Protein AF-A0A8K0H9P9-F1 (afdb_monomer)

Secondary structure (DSSP, 8-state):
-----HHHHHHHHHHHHHHHHHHHHHS--TT-----------EEEEEEEEE--TT--HHHHHHHTT--HHHHHHT-TT--GGG--TT-EEEEEEEEE-

Organism: NCBI:txid2594499

Nearest PDB structures (foldseek):
  4pxv-assembly2_B  TM=9.646E-01  e=4.015E-04  Pteris ryukyuensis
  5bum-assembly1_B  TM=9.406E-01  e=5.681E-04  Equisetum arvense
  5k2l-assembly1_A  TM=9.554E-01  e=3.967E-03  Volvox carteri f. nagariensis
  4b8v-assembly1_A  TM=7.169E-01  e=1.609E-03  Fulvia fulva
  5jce-assembly1_A  TM=7.246E-01  e=2.250E-02  Oryza sativa Japonica Group

pLDDT: mean 84.89, std 16.74, range [43.69, 98.31]

Radius of gyration: 26.14 Å; Cα contacts (8 Å, |Δi|>4): 83; chains: 1; bounding box: 65×23×62 Å

Solvent-accessible surface area (backbone atoms only — not comparable to full-atom values): 6243 Å² total; per-residue (Å²): 135,84,84,82,50,68,68,60,51,52,50,52,52,50,53,52,50,54,50,52,54,57,54,57,72,71,49,87,63,91,77,71,74,91,54,98,62,84,80,75,75,74,42,63,51,68,79,38,77,43,68,37,50,89,88,62,44,59,70,54,55,24,58,76,67,74,48,54,67,67,62,44,39,68,51,32,80,86,68,51,68,95,69,62,52,68,68,43,76,42,50,78,39,64,42,75,48,131

InterPro domains:
  IPR018392 LysM domain [PS51782] (48-92)
  IPR018392 LysM domain [cd00118] (48-88)
  IPR036779 LysM domain superfamily [G3DSA:3.10.350.10] (46-92)
  IPR036779 LysM domain superfamily [SSF54106] (46-93)
  IPR052210 Secreted LysM effector LysM1-like [PTHR34997] (40-94)

Foldseek 3Di:
DDDDDVVNVVVVVVVVVVVVVVVVVPPPPPPPPPDPDPPPPFDKFFDDKDFDAPPDFLVNLCVVLVHDSVQQCQNVVPDDRVPDDGRDIGGSDIDTDD

Sequence (98 aa):
MAKYSNKVAVFANLVLLFSVVLMISTAQSKLLGIGFGEVKGTIIECKTVYGVGVGDTCSLVTQMINQSLEAFLAINPNINCDKMFVGQWVCIDGKVID

Mean predicted aligned error: 14.28 Å

Structure (mmCIF, N/CA/C/O backbone):
data_AF-A0A8K0H9P9-F1
#
_entry.id   AF-A0A8K0H9P9-F1
#
loop_
_atom_site.group_PDB
_atom_site.id
_atom_site.type_symbol
_atom_site.label_atom_id
_atom_site.label_alt_id
_atom_site.label_comp_id
_atom_site.label_asym_id
_atom_site.label_entity_id
_atom_site.label_seq_id
_atom_site.pdbx_PDB_ins_code
_atom_site.Cartn_x
_atom_site.Cartn_y
_atom_site.Cartn_z
_atom_site.occupancy
_atom_site.B_iso_or_equiv
_atom_site.auth_seq_id
_atom_site.auth_comp_id
_atom_site.auth_asym_id
_atom_site.auth_atom_id
_atom_site.pdbx_PDB_model_num
ATOM 1 N N . MET A 1 1 ? 47.686 -10.816 -51.324 1.00 43.69 1 MET A N 1
ATOM 2 C CA . MET A 1 1 ? 47.653 -10.523 -49.873 1.00 43.69 1 MET A CA 1
ATOM 3 C C . MET A 1 1 ? 47.797 -9.015 -49.693 1.00 43.69 1 MET A C 1
ATOM 5 O O . MET A 1 1 ? 48.873 -8.494 -49.956 1.00 43.69 1 MET A O 1
ATOM 9 N N . ALA A 1 2 ? 46.717 -8.289 -49.390 1.00 53.75 2 ALA A N 1
ATOM 10 C CA . ALA A 1 2 ? 46.755 -6.825 -49.299 1.00 53.75 2 ALA A CA 1
ATOM 11 C C . ALA A 1 2 ? 47.373 -6.383 -47.959 1.00 53.75 2 ALA A C 1
ATOM 13 O O . ALA A 1 2 ? 46.894 -6.779 -46.899 1.00 53.75 2 ALA A O 1
ATOM 14 N N . LYS A 1 3 ? 48.443 -5.576 -48.002 1.00 59.38 3 LYS A N 1
ATOM 15 C CA . LYS A 1 3 ? 49.026 -4.939 -46.811 1.00 59.38 3 LYS A CA 1
ATOM 16 C C . LYS A 1 3 ? 48.070 -3.856 -46.316 1.00 59.38 3 LYS A C 1
ATOM 18 O O . LYS A 1 3 ? 47.960 -2.787 -46.911 1.00 59.38 3 LYS A O 1
ATOM 23 N N . TYR A 1 4 ? 47.372 -4.163 -45.234 1.00 63.34 4 TYR A N 1
ATOM 24 C CA . TYR A 1 4 ? 46.489 -3.242 -44.537 1.00 63.34 4 TYR A CA 1
ATOM 25 C C . TYR A 1 4 ? 47.314 -2.140 -43.853 1.00 63.34 4 TYR A C 1
ATOM 27 O O . TYR A 1 4 ? 48.209 -2.432 -43.063 1.00 63.34 4 TYR A O 1
ATOM 35 N N . SER A 1 5 ? 47.064 -0.873 -44.194 1.00 69.19 5 SER A N 1
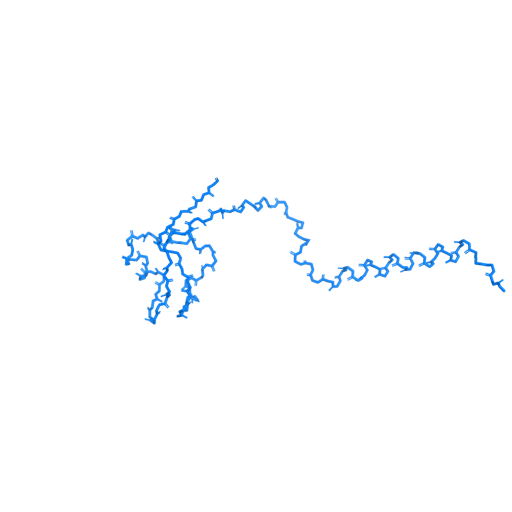ATOM 36 C CA . SER A 1 5 ? 47.786 0.277 -43.629 1.00 69.19 5 SER A CA 1
ATOM 37 C C . SER A 1 5 ? 47.137 0.739 -42.323 1.00 69.19 5 SER A C 1
ATOM 39 O O . SER A 1 5 ? 45.914 0.836 -42.242 1.00 69.19 5 SER A O 1
ATOM 41 N N . ASN A 1 6 ? 47.948 1.104 -41.325 1.00 73.75 6 ASN A N 1
ATOM 42 C CA . ASN A 1 6 ? 47.491 1.561 -40.005 1.00 73.75 6 ASN A CA 1
ATOM 43 C C . ASN A 1 6 ? 46.480 2.717 -40.064 1.00 73.75 6 ASN A C 1
ATOM 45 O O . ASN A 1 6 ? 45.634 2.825 -39.188 1.00 73.75 6 ASN A O 1
ATOM 49 N N . LYS A 1 7 ? 46.505 3.557 -41.107 1.00 78.12 7 LYS A N 1
ATOM 50 C CA . LYS A 1 7 ? 45.498 4.620 -41.285 1.00 78.12 7 LYS A CA 1
ATOM 51 C C . LYS A 1 7 ? 44.103 4.061 -41.580 1.00 78.12 7 LYS A C 1
ATOM 53 O O . LYS A 1 7 ? 43.119 4.568 -41.056 1.00 78.12 7 LYS A O 1
ATOM 58 N N . VAL A 1 8 ? 44.035 2.994 -42.377 1.00 85.62 8 VAL A N 1
ATOM 59 C CA . VAL A 1 8 ? 42.786 2.281 -42.685 1.00 85.62 8 VAL A CA 1
ATOM 60 C C . VAL A 1 8 ? 42.307 1.522 -41.444 1.00 85.62 8 VAL A C 1
ATOM 62 O O . VAL A 1 8 ? 41.121 1.559 -41.137 1.00 85.62 8 VAL A O 1
ATOM 65 N N . ALA A 1 9 ? 43.237 0.948 -40.668 1.00 83.44 9 ALA A N 1
ATOM 66 C CA . ALA A 1 9 ? 42.961 0.334 -39.364 1.00 83.44 9 ALA A CA 1
ATOM 67 C C . ALA A 1 9 ? 42.337 1.307 -38.367 1.00 83.44 9 ALA A C 1
ATOM 69 O O . ALA A 1 9 ? 41.300 1.016 -37.779 1.00 83.44 9 ALA A O 1
ATOM 70 N N . VAL A 1 10 ? 42.953 2.475 -38.203 1.00 85.94 10 VAL A N 1
ATOM 71 C CA . VAL A 1 10 ? 42.487 3.515 -37.283 1.00 85.94 10 VAL A CA 1
ATOM 72 C C . VAL A 1 10 ? 41.118 4.034 -37.705 1.00 85.94 10 VAL A C 1
ATOM 74 O O . VAL A 1 10 ? 40.246 4.183 -36.857 1.00 85.94 10 VAL A O 1
ATOM 77 N N . PHE A 1 11 ? 40.899 4.245 -39.004 1.00 88.44 11 PHE A N 1
ATOM 78 C CA . PHE A 1 11 ? 39.598 4.672 -39.509 1.00 88.44 11 PHE A CA 1
ATOM 79 C C . PHE A 1 11 ? 38.514 3.612 -39.275 1.00 88.44 11 PHE A C 1
ATOM 81 O O . PHE A 1 11 ? 37.450 3.936 -38.757 1.00 88.44 11 PHE A O 1
ATOM 88 N N . ALA A 1 12 ? 38.796 2.341 -39.575 1.00 87.50 12 ALA A N 1
ATOM 89 C CA . ALA A 1 12 ? 37.868 1.243 -39.311 1.00 87.50 12 ALA A CA 1
ATOM 90 C C . ALA A 1 12 ? 37.538 1.121 -37.813 1.00 87.50 12 ALA A C 1
ATOM 92 O O . ALA A 1 12 ? 36.371 1.000 -37.452 1.00 87.50 12 ALA A O 1
ATOM 93 N N . ASN A 1 13 ? 38.540 1.239 -36.937 1.00 82.62 13 ASN A N 1
ATOM 94 C CA . ASN A 1 13 ? 38.337 1.228 -35.487 1.00 82.62 13 ASN A CA 1
ATOM 95 C C . ASN A 1 13 ? 37.510 2.431 -35.008 1.00 82.62 13 ASN A C 1
ATOM 97 O O . ASN A 1 13 ? 36.656 2.275 -34.141 1.00 82.62 13 ASN A O 1
ATOM 101 N N . LEU A 1 14 ? 37.711 3.618 -35.589 1.00 87.56 14 LEU A N 1
ATOM 102 C CA . LEU A 1 14 ? 36.937 4.814 -35.254 1.00 87.56 14 LEU A CA 1
ATOM 103 C C . LEU A 1 14 ? 35.468 4.677 -35.675 1.00 87.56 14 LEU A C 1
ATOM 105 O O . LEU A 1 14 ? 34.572 5.010 -34.903 1.00 87.56 14 LEU A O 1
ATOM 109 N N . VAL A 1 15 ? 35.218 4.136 -36.871 1.00 91.88 15 VAL A N 1
ATOM 110 C CA . VAL A 1 15 ? 33.864 3.842 -37.363 1.00 91.88 15 VAL A CA 1
ATOM 111 C C . VAL A 1 15 ? 33.179 2.796 -36.483 1.00 91.88 15 VAL A C 1
ATOM 113 O O . VAL A 1 15 ? 32.006 2.959 -36.143 1.00 91.88 15 VAL A O 1
ATOM 116 N N . LEU A 1 16 ? 33.905 1.754 -36.064 1.00 89.06 16 LEU A N 1
ATOM 117 C CA . LEU A 1 16 ? 33.390 0.734 -35.149 1.00 89.06 16 LEU A CA 1
ATOM 118 C C . LEU A 1 16 ? 33.020 1.335 -33.787 1.00 89.06 16 LEU A C 1
ATOM 120 O O . LEU A 1 16 ? 31.925 1.079 -33.294 1.00 89.06 16 LEU A O 1
ATOM 124 N N . LEU A 1 17 ? 33.871 2.189 -33.213 1.00 88.12 17 LEU A N 1
ATOM 125 C CA . LEU A 1 17 ? 33.587 2.872 -31.947 1.00 88.12 17 LEU A CA 1
ATOM 126 C C . LEU A 1 17 ? 32.368 3.796 -32.049 1.00 88.12 17 LEU A C 1
ATOM 128 O O . LEU A 1 17 ? 31.491 3.746 -31.191 1.00 88.12 17 LEU A O 1
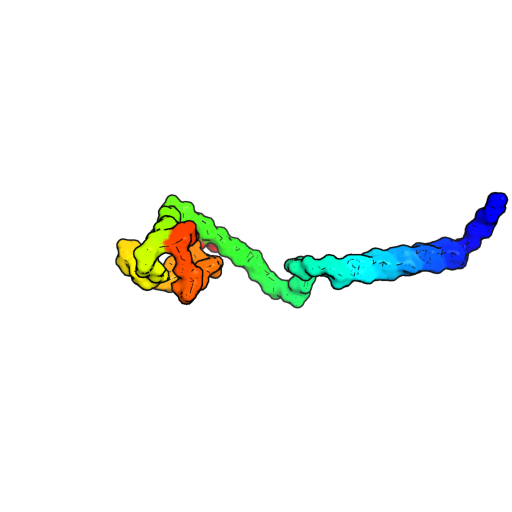ATOM 132 N N . PHE A 1 18 ? 32.269 4.595 -33.114 1.00 87.31 18 PHE A N 1
ATOM 133 C CA . PHE A 1 18 ? 31.125 5.484 -33.324 1.00 87.31 18 PHE A CA 1
ATOM 134 C C . PHE A 1 18 ? 29.816 4.701 -33.511 1.00 87.31 18 PHE A C 1
ATOM 136 O O . PHE A 1 18 ? 28.780 5.076 -32.965 1.00 87.31 18 PHE A O 1
ATOM 143 N N . SER A 1 19 ? 29.874 3.561 -34.204 1.00 86.12 19 SER A N 1
ATOM 144 C CA . SER A 1 19 ? 28.725 2.666 -34.392 1.00 86.12 19 SER A CA 1
ATOM 145 C C . SER A 1 19 ? 28.251 2.049 -33.072 1.00 86.12 19 SER A C 1
ATOM 147 O O . SER A 1 19 ? 27.050 1.980 -32.825 1.00 86.12 19 SER A O 1
ATOM 149 N N . VAL A 1 20 ? 29.176 1.648 -32.194 1.00 83.12 20 VAL A N 1
ATOM 150 C CA . VAL A 1 20 ? 28.847 1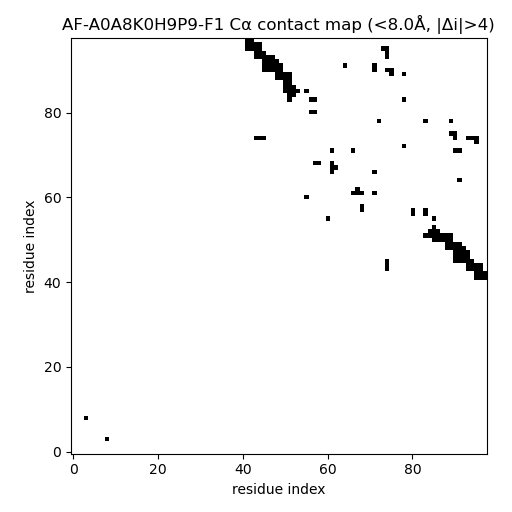.136 -30.852 1.00 83.12 20 VAL A CA 1
ATOM 151 C C . VAL A 1 20 ? 28.197 2.223 -29.990 1.00 83.12 20 VAL A C 1
ATOM 153 O O . VAL A 1 20 ? 27.192 1.955 -29.337 1.00 83.12 20 VAL A O 1
ATOM 156 N N . VAL A 1 21 ? 28.700 3.461 -30.034 1.00 82.31 21 VAL A N 1
ATOM 157 C CA . VAL A 1 21 ? 28.111 4.600 -29.303 1.00 82.31 21 VAL A CA 1
ATOM 158 C C . VAL A 1 21 ? 26.675 4.875 -29.758 1.00 82.31 21 VAL A C 1
ATOM 160 O O . VAL A 1 21 ? 25.785 5.011 -28.921 1.00 8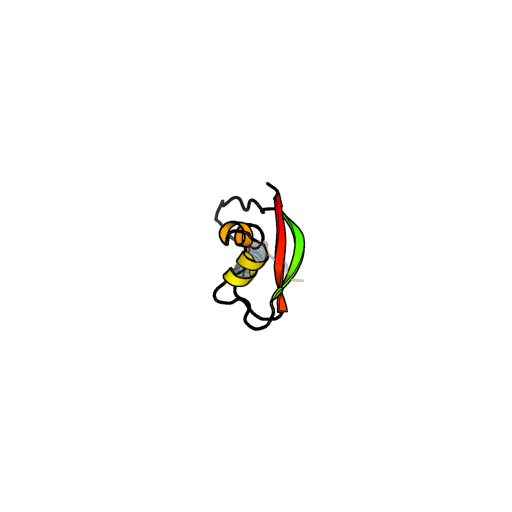2.31 21 VAL A O 1
ATOM 163 N N . LEU A 1 22 ? 26.422 4.880 -31.070 1.00 79.38 22 LEU A N 1
ATOM 164 C CA . LEU A 1 22 ? 25.075 5.075 -31.616 1.00 79.38 22 LEU A CA 1
ATOM 165 C C . LEU A 1 22 ? 24.113 3.932 -31.252 1.00 79.38 22 LEU A C 1
ATOM 167 O O . LEU A 1 22 ? 22.939 4.182 -30.976 1.00 79.38 22 LEU A O 1
ATOM 171 N N . MET A 1 23 ? 24.599 2.686 -31.200 1.00 79.56 23 MET A N 1
ATOM 172 C CA . MET A 1 23 ? 23.801 1.543 -30.741 1.00 79.56 23 MET A CA 1
ATOM 173 C C . MET A 1 23 ? 23.418 1.666 -29.258 1.00 79.56 23 MET A C 1
ATOM 175 O O . MET A 1 23 ? 22.284 1.362 -28.895 1.00 79.56 23 MET A O 1
ATOM 179 N N . ILE A 1 24 ? 24.307 2.188 -28.407 1.00 71.44 24 ILE A N 1
ATOM 180 C CA . ILE A 1 24 ? 24.015 2.415 -26.982 1.00 71.44 24 ILE A CA 1
ATOM 181 C C . ILE A 1 24 ? 22.965 3.528 -26.793 1.00 71.44 24 ILE A C 1
ATOM 183 O O . ILE A 1 24 ? 22.128 3.424 -25.900 1.00 71.44 24 ILE A O 1
ATOM 187 N N . SER A 1 25 ? 22.931 4.554 -27.653 1.00 67.69 25 SER A N 1
ATOM 188 C CA . SER A 1 25 ? 21.943 5.647 -27.567 1.00 67.69 25 SER A CA 1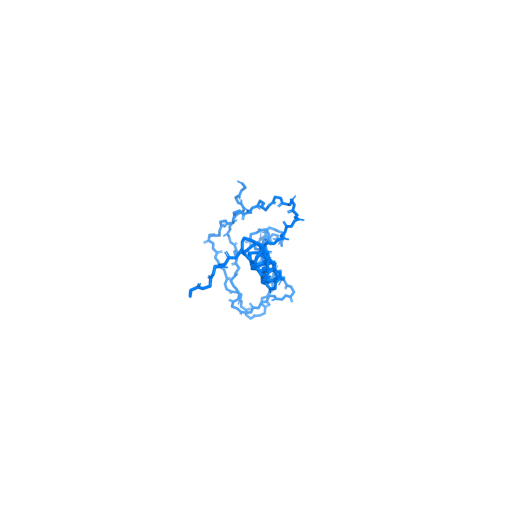
ATOM 189 C C . SER A 1 25 ? 20.498 5.244 -27.900 1.00 67.69 25 SER A C 1
ATOM 191 O O . SER A 1 25 ? 19.577 5.978 -27.549 1.00 67.69 25 SER A O 1
ATOM 193 N N . THR A 1 26 ? 20.277 4.107 -28.570 1.00 65.75 26 THR A N 1
ATOM 194 C CA . THR A 1 26 ? 18.927 3.631 -28.950 1.00 65.75 26 THR A CA 1
ATOM 195 C C . THR A 1 26 ? 18.393 2.513 -28.060 1.00 65.75 26 THR A C 1
ATOM 197 O O . THR A 1 26 ? 17.201 2.205 -28.109 1.00 65.75 26 THR A O 1
ATOM 200 N N . ALA A 1 27 ? 19.223 1.954 -27.175 1.00 54.19 27 ALA A N 1
ATOM 201 C CA . ALA A 1 27 ? 18.715 1.196 -26.047 1.00 54.19 27 ALA A CA 1
ATOM 202 C C . ALA A 1 27 ? 17.977 2.180 -25.134 1.00 54.19 27 ALA A C 1
ATOM 204 O O . ALA A 1 27 ? 18.578 3.145 -24.656 1.00 54.19 27 ALA A O 1
ATOM 205 N N . GLN A 1 28 ? 16.679 1.958 -24.891 1.00 56.00 28 GLN A N 1
ATOM 206 C CA . GLN A 1 28 ? 15.949 2.646 -23.828 1.00 56.00 28 GLN A CA 1
ATOM 207 C C . GLN A 1 28 ? 16.626 2.324 -22.498 1.00 56.00 28 GLN A C 1
ATOM 209 O O . GLN A 1 28 ? 16.283 1.383 -21.784 1.00 56.00 28 GLN A O 1
ATOM 214 N N . SER A 1 29 ? 17.634 3.118 -22.182 1.00 56.31 29 SER A N 1
ATOM 215 C CA . SER A 1 29 ? 18.345 3.070 -20.933 1.00 56.31 29 SER A CA 1
ATOM 216 C C . SER A 1 29 ? 17.401 3.674 -19.909 1.00 56.31 29 SER A C 1
ATOM 218 O O . SER A 1 29 ? 17.432 4.871 -19.654 1.00 56.31 29 SER A O 1
ATOM 220 N N . LYS A 1 30 ? 16.588 2.844 -19.252 1.00 57.00 30 LYS A N 1
ATOM 221 C CA . LYS A 1 30 ? 16.029 3.208 -17.939 1.00 57.00 30 LYS A CA 1
ATOM 222 C C . LYS A 1 30 ? 17.119 3.306 -16.850 1.00 57.00 30 LYS A C 1
ATOM 224 O O . LYS A 1 30 ? 16.800 3.341 -15.672 1.00 57.00 30 LYS A O 1
ATOM 229 N N . LEU A 1 31 ? 18.398 3.359 -17.229 1.00 54.31 31 LEU A N 1
ATOM 230 C CA . LEU A 1 31 ? 19.551 3.372 -16.334 1.00 54.31 31 LEU A CA 1
ATOM 231 C C . LEU A 1 31 ? 20.594 4.430 -16.733 1.00 54.31 31 LEU A C 1
ATOM 233 O O . LEU A 1 31 ? 21.790 4.185 -16.675 1.00 54.31 31 LEU A O 1
ATOM 237 N N . LEU A 1 32 ? 20.158 5.620 -17.139 1.00 51.06 32 LEU A N 1
ATOM 238 C CA . LEU A 1 32 ? 20.994 6.823 -17.046 1.00 51.06 32 LEU A CA 1
ATOM 239 C C . LEU A 1 32 ? 20.215 7.910 -16.309 1.00 51.06 32 LEU A C 1
ATOM 241 O O . LEU A 1 32 ? 19.928 8.985 -16.825 1.00 51.06 32 LEU A O 1
ATOM 245 N N . GLY A 1 33 ? 19.855 7.594 -15.066 1.00 51.53 33 GLY A N 1
ATOM 246 C CA . GLY A 1 33 ?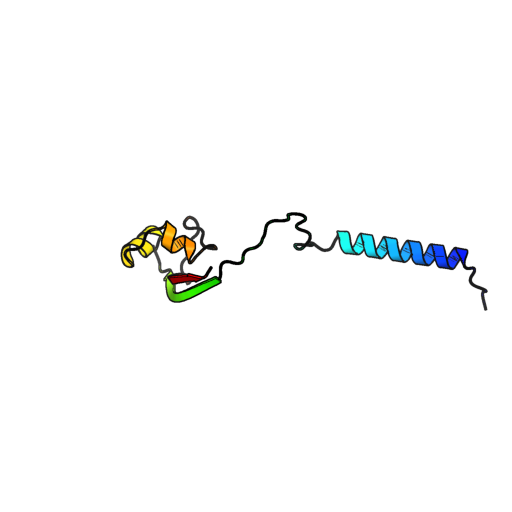 19.540 8.603 -14.069 1.00 51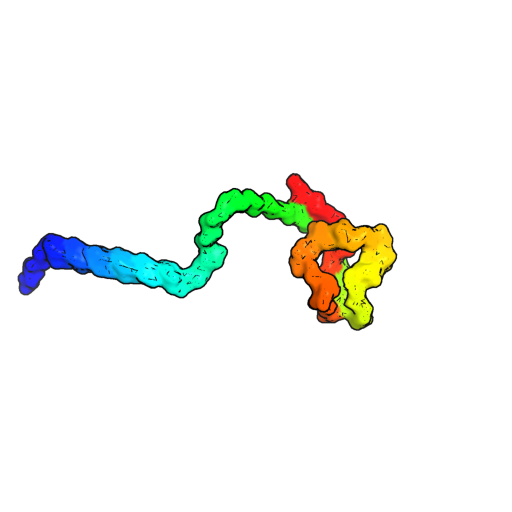.53 33 GLY A CA 1
ATOM 247 C C . GLY A 1 33 ? 20.828 9.314 -13.677 1.00 51.53 33 GLY A C 1
ATOM 248 O O . GLY A 1 33 ? 21.473 8.935 -12.705 1.00 51.53 33 GLY A O 1
ATOM 249 N N . ILE A 1 34 ? 21.206 10.356 -14.420 1.00 50.62 34 ILE A N 1
ATOM 250 C CA . ILE A 1 34 ? 22.113 11.384 -13.900 1.00 50.62 34 ILE A CA 1
ATOM 251 C C . ILE A 1 34 ? 21.276 12.229 -12.936 1.00 50.62 34 ILE A C 1
ATOM 253 O O . ILE A 1 34 ? 20.832 13.331 -13.229 1.00 50.62 34 ILE A O 1
ATOM 257 N N . GLY A 1 35 ? 20.967 11.621 -11.804 1.00 49.38 35 GLY A N 1
ATOM 258 C CA . GLY A 1 35 ? 20.288 12.203 -10.673 1.00 49.38 35 GLY A CA 1
ATOM 259 C C . GLY A 1 35 ? 20.895 11.502 -9.482 1.00 49.38 35 GLY A C 1
ATOM 260 O O . GLY A 1 35 ? 20.576 10.347 -9.220 1.00 49.38 35 GLY A O 1
ATOM 261 N N . PHE A 1 36 ? 21.814 12.180 -8.800 1.00 50.12 36 PHE A N 1
ATOM 262 C CA . PHE A 1 36 ? 22.300 11.772 -7.487 1.00 50.12 36 PHE A CA 1
ATOM 263 C C . PHE A 1 36 ? 21.165 11.975 -6.472 1.00 50.12 36 PHE A C 1
ATOM 265 O O . PHE A 1 36 ? 21.218 12.850 -5.616 1.00 50.12 36 PHE A O 1
ATOM 272 N N . GLY A 1 37 ? 20.084 11.219 -6.639 1.00 55.09 37 GLY A N 1
ATOM 273 C CA . GLY A 1 37 ? 19.142 10.919 -5.583 1.00 55.09 37 GLY A CA 1
ATOM 274 C C . GLY A 1 37 ? 19.580 9.589 -5.003 1.00 55.09 37 GLY A C 1
ATOM 275 O O . GLY A 1 37 ? 19.631 8.588 -5.716 1.00 55.09 37 GLY A O 1
ATOM 276 N N . GLU A 1 38 ? 19.946 9.591 -3.730 1.00 50.38 38 GLU A N 1
ATOM 277 C CA . GLU A 1 38 ? 20.076 8.376 -2.943 1.00 50.38 38 GLU A CA 1
ATOM 278 C C . GLU A 1 38 ? 18.764 7.591 -3.082 1.00 50.38 38 GLU A C 1
ATOM 280 O O . GLU A 1 38 ? 17.727 8.001 -2.561 1.00 50.38 38 GLU A O 1
ATOM 285 N N . VAL A 1 39 ? 18.772 6.483 -3.831 1.00 59.12 39 VAL A N 1
ATOM 286 C CA . VAL A 1 39 ? 17.666 5.522 -3.789 1.00 59.12 39 VAL A CA 1
ATOM 287 C C . VAL A 1 39 ? 17.840 4.771 -2.477 1.00 59.12 39 VAL A C 1
ATOM 289 O O . VAL A 1 39 ? 18.342 3.647 -2.452 1.00 59.12 39 VAL A O 1
ATOM 292 N N . LYS A 1 40 ? 17.497 5.425 -1.361 1.00 63.44 40 LYS A N 1
ATOM 293 C CA . LYS A 1 40 ? 17.359 4.743 -0.081 1.00 63.44 40 LYS A CA 1
ATOM 294 C C . LYS A 1 40 ? 16.149 3.831 -0.243 1.00 63.44 40 LYS A C 1
ATOM 296 O O . LYS A 1 40 ? 15.005 4.264 -0.141 1.00 63.44 40 LYS A O 1
ATOM 301 N N . GLY A 1 41 ? 16.406 2.590 -0.644 1.00 64.56 41 GLY A N 1
ATOM 302 C CA . GLY A 1 41 ? 15.372 1.582 -0.794 1.00 64.56 41 GLY A CA 1
ATOM 303 C C . GLY A 1 41 ? 14.777 1.310 0.576 1.00 64.56 41 GLY A C 1
ATOM 304 O O . GLY A 1 41 ? 15.405 0.643 1.391 1.00 64.56 41 GLY A O 1
ATOM 305 N N . THR A 1 42 ? 13.595 1.857 0.837 1.00 78.00 42 THR A N 1
ATOM 306 C CA . THR A 1 42 ? 12.816 1.545 2.029 1.00 78.00 42 THR A CA 1
ATOM 307 C C . THR A 1 42 ? 12.527 0.050 2.029 1.00 78.00 42 THR A C 1
ATOM 309 O O . THR A 1 42 ? 11.846 -0.454 1.132 1.00 78.00 42 THR A O 1
ATOM 312 N N . ILE A 1 43 ? 13.066 -0.680 3.004 1.00 90.50 43 ILE A N 1
ATOM 313 C CA . ILE A 1 43 ? 12.740 -2.094 3.156 1.00 90.50 43 ILE A CA 1
ATOM 314 C C . ILE A 1 43 ? 11.365 -2.151 3.814 1.00 90.50 43 ILE A C 1
ATOM 316 O O . ILE A 1 43 ? 11.161 -1.594 4.885 1.00 90.50 43 ILE A O 1
ATOM 320 N N . ILE A 1 44 ? 10.402 -2.809 3.175 1.00 94.44 44 ILE A N 1
ATOM 321 C CA . ILE A 1 44 ? 9.063 -2.995 3.739 1.00 94.44 44 ILE A CA 1
ATOM 322 C C . ILE A 1 44 ? 8.921 -4.458 4.132 1.00 94.44 44 ILE A C 1
ATOM 324 O O . ILE A 1 44 ? 8.971 -5.349 3.284 1.00 94.44 44 ILE A O 1
ATOM 328 N N . GLU A 1 45 ? 8.733 -4.706 5.425 1.00 95.69 45 GLU A N 1
ATOM 329 C CA . GLU A 1 45 ? 8.360 -6.020 5.935 1.00 95.69 45 GLU A CA 1
ATOM 330 C C . GLU A 1 45 ? 6.837 -6.094 6.007 1.00 95.69 45 GLU A C 1
ATOM 332 O O . GLU A 1 45 ? 6.217 -5.448 6.854 1.00 95.69 45 GLU A O 1
ATOM 337 N N . CYS A 1 46 ? 6.236 -6.888 5.121 1.00 97.25 46 CYS A N 1
ATOM 338 C CA . CYS A 1 46 ? 4.808 -7.165 5.159 1.00 97.25 46 CYS A CA 1
ATOM 339 C C . CYS A 1 46 ? 4.534 -8.505 5.844 1.00 97.25 46 CYS A C 1
ATOM 341 O O . CYS A 1 46 ? 5.001 -9.546 5.383 1.00 97.25 46 CYS A O 1
ATOM 343 N N . LYS A 1 47 ? 3.760 -8.479 6.930 1.00 97.62 47 LYS A N 1
ATOM 344 C CA . LYS A 1 47 ? 3.361 -9.667 7.694 1.00 97.62 47 LYS A CA 1
ATOM 345 C C . LYS A 1 47 ? 2.069 -10.270 7.170 1.00 97.62 47 LYS A C 1
ATOM 347 O O . LYS A 1 47 ? 1.974 -11.486 7.036 1.00 97.62 47 LYS A O 1
ATOM 352 N N . THR A 1 48 ? 1.090 -9.418 6.865 1.00 98.19 48 THR A N 1
ATOM 353 C CA . THR A 1 48 ? -0.228 -9.847 6.391 1.00 98.19 48 THR A CA 1
ATOM 354 C C . THR A 1 48 ? -0.606 -9.090 5.130 1.00 98.19 48 THR A C 1
ATOM 356 O O . THR A 1 48 ? -0.597 -7.857 5.100 1.00 98.19 48 THR A O 1
ATOM 359 N N . VAL A 1 49 ? -0.979 -9.847 4.100 1.00 98.12 49 VAL A N 1
ATOM 360 C CA . VAL A 1 49 ? -1.487 -9.319 2.833 1.00 98.12 49 VAL A CA 1
ATOM 361 C C . VAL A 1 49 ? -2.993 -9.515 2.735 1.00 98.12 49 VAL A C 1
ATOM 363 O O . VAL A 1 49 ? -3.541 -10.512 3.204 1.00 98.12 49 VAL A O 1
ATOM 366 N N . TYR A 1 50 ? -3.653 -8.568 2.086 1.00 98.19 50 TYR A N 1
ATOM 367 C CA . TYR A 1 50 ? -5.074 -8.589 1.789 1.00 98.19 50 TYR A CA 1
ATOM 368 C C . TYR A 1 50 ? -5.283 -8.460 0.285 1.00 98.19 50 TYR A C 1
ATOM 370 O O . TYR A 1 50 ? -4.636 -7.643 -0.371 1.00 98.19 50 TYR A O 1
ATOM 378 N N . GLY A 1 51 ? -6.164 -9.292 -0.263 1.00 98.31 51 GLY A N 1
ATOM 379 C CA . GLY A 1 51 ? -6.576 -9.206 -1.657 1.00 98.31 51 GLY A CA 1
ATOM 380 C C . GLY A 1 51 ? -7.801 -8.3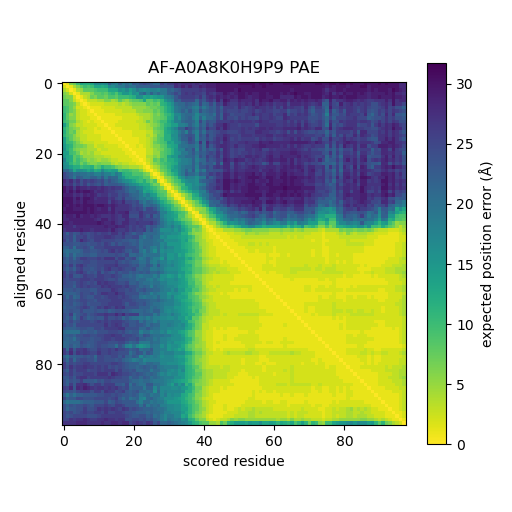14 -1.755 1.00 98.31 51 GLY A C 1
ATOM 381 O O . GLY A 1 51 ? -8.850 -8.674 -1.228 1.00 98.31 51 GLY A O 1
ATOM 382 N N . VAL A 1 52 ? -7.661 -7.177 -2.431 1.00 98.31 52 VAL A N 1
ATOM 383 C CA . VAL A 1 52 ? -8.733 -6.194 -2.618 1.00 98.31 52 VAL A CA 1
ATOM 384 C C . VAL A 1 52 ? -9.959 -6.855 -3.257 1.00 98.31 52 VAL A C 1
ATOM 386 O O . VAL A 1 52 ? -9.862 -7.498 -4.305 1.00 98.31 52 VAL A O 1
ATOM 389 N N . GLY A 1 53 ? -11.117 -6.693 -2.626 1.00 98.12 53 GLY A N 1
ATOM 390 C CA . GLY A 1 53 ? -12.414 -7.182 -3.066 1.00 98.12 53 GLY A CA 1
ATOM 391 C C . GLY A 1 53 ? -13.210 -6.169 -3.891 1.00 98.12 53 GLY A C 1
ATOM 392 O O . GLY A 1 53 ? -12.785 -5.049 -4.172 1.00 98.12 53 GLY A O 1
ATOM 393 N N . VAL A 1 54 ? -14.407 -6.583 -4.312 1.00 98.00 54 VAL A N 1
ATOM 394 C CA . VAL A 1 54 ? -15.334 -5.717 -5.054 1.00 98.00 54 VAL A CA 1
ATOM 395 C C . VAL A 1 54 ? -15.847 -4.606 -4.138 1.00 98.00 54 VAL A C 1
ATOM 397 O O . VAL A 1 54 ? -16.434 -4.888 -3.099 1.00 98.00 54 VAL A O 1
ATOM 400 N N . GLY A 1 55 ? -15.680 -3.352 -4.566 1.00 96.25 55 GLY A N 1
ATOM 401 C CA . GLY A 1 55 ? -16.162 -2.173 -3.836 1.00 96.25 55 GLY A CA 1
ATOM 402 C C . GLY A 1 55 ? -15.192 -1.630 -2.786 1.00 96.25 55 GLY A C 1
ATOM 403 O O . GLY A 1 55 ? -15.468 -0.582 -2.205 1.00 96.25 55 GLY A O 1
ATOM 404 N N . ASP A 1 56 ? -14.054 -2.289 -2.576 1.00 98.12 56 ASP A N 1
ATOM 405 C CA . ASP A 1 56 ? -13.023 -1.793 -1.675 1.00 98.12 56 ASP A CA 1
ATOM 406 C C . ASP A 1 56 ? -12.388 -0.501 -2.191 1.00 98.12 56 ASP A C 1
ATOM 408 O O . ASP A 1 56 ? -12.092 -0.329 -3.375 1.00 98.12 56 ASP A O 1
ATOM 412 N N . THR A 1 57 ? -12.101 0.389 -1.249 1.00 98.25 57 THR A N 1
ATOM 413 C CA . THR A 1 57 ? -11.287 1.590 -1.437 1.00 98.25 57 THR A CA 1
ATOM 414 C C . THR A 1 57 ? -10.184 1.592 -0.383 1.00 98.25 57 THR A C 1
ATOM 416 O O . THR A 1 57 ? -10.329 0.952 0.662 1.00 98.25 57 THR A O 1
ATOM 419 N N . CYS A 1 58 ? -9.098 2.341 -0.598 1.00 98.31 58 CYS A N 1
ATOM 420 C CA . CYS A 1 58 ? -8.075 2.491 0.442 1.00 98.31 58 CYS A CA 1
ATOM 421 C C . CYS A 1 58 ? -8.687 2.931 1.781 1.00 98.31 58 CYS A C 1
ATOM 423 O O . CYS A 1 58 ? -8.309 2.401 2.815 1.00 98.31 58 CYS A O 1
ATOM 425 N N . SER A 1 59 ? -9.667 3.847 1.763 1.00 98.06 59 SER A N 1
ATOM 426 C CA . SER A 1 59 ? -10.309 4.348 2.984 1.00 98.06 59 SER A CA 1
ATOM 427 C C . SER A 1 59 ? -11.103 3.276 3.731 1.00 98.06 59 SER A C 1
ATOM 429 O O . SER A 1 59 ? -11.093 3.258 4.961 1.00 98.06 59 SER A O 1
ATOM 431 N N . LEU A 1 60 ? -11.791 2.384 3.007 1.00 98.12 60 LEU A N 1
ATOM 432 C CA . LEU A 1 60 ? -12.512 1.264 3.613 1.00 98.12 60 LEU A CA 1
ATOM 433 C C . LEU A 1 60 ? -11.529 0.258 4.213 1.00 98.12 60 LEU A C 1
ATOM 435 O O . LEU A 1 60 ? -11.681 -0.119 5.372 1.00 98.12 60 LEU A O 1
ATOM 439 N N . VAL A 1 61 ? -10.477 -0.102 3.474 1.00 98.19 61 VAL A N 1
ATOM 440 C CA . VAL A 1 61 ? -9.428 -1.011 3.962 1.00 98.19 61 VAL A CA 1
ATOM 441 C C . VAL A 1 61 ? -8.752 -0.449 5.211 1.00 98.19 61 VAL A C 1
ATOM 443 O O . VAL A 1 61 ? -8.665 -1.147 6.218 1.00 98.19 61 VAL A O 1
ATOM 446 N N . THR A 1 62 ? -8.351 0.826 5.200 1.00 98.31 62 THR A N 1
ATOM 447 C CA . THR A 1 62 ? -7.706 1.476 6.351 1.00 98.31 62 THR A CA 1
ATOM 448 C C . THR A 1 62 ? -8.632 1.558 7.563 1.00 98.31 62 THR A C 1
ATOM 450 O O . THR A 1 62 ? -8.185 1.379 8.693 1.00 98.31 62 THR A O 1
ATOM 453 N N . GLN A 1 63 ? -9.934 1.782 7.343 1.00 98.25 63 GLN A N 1
ATOM 454 C CA . GLN A 1 63 ? -10.931 1.796 8.413 1.00 98.25 63 GLN A CA 1
ATOM 455 C C . GLN A 1 63 ? -11.127 0.401 9.022 1.00 98.25 63 GLN A C 1
ATOM 457 O O . GLN A 1 63 ? -11.192 0.288 10.244 1.00 98.25 63 GLN A O 1
ATOM 462 N N . MET A 1 64 ? -11.164 -0.654 8.200 1.00 97.12 64 MET A N 1
ATOM 463 C CA . MET A 1 64 ? -11.285 -2.041 8.671 1.00 97.12 64 MET A CA 1
ATOM 464 C C . MET A 1 64 ? -10.125 -2.455 9.582 1.00 97.12 64 MET A C 1
ATOM 466 O O . MET A 1 64 ? -10.338 -3.185 10.546 1.00 97.12 64 MET A O 1
ATOM 470 N N . ILE A 1 65 ? -8.912 -1.969 9.303 1.00 97.19 65 ILE A N 1
ATOM 471 C CA . ILE A 1 65 ? -7.704 -2.289 10.083 1.00 97.19 65 ILE A CA 1
ATOM 472 C C . ILE A 1 65 ? -7.353 -1.224 11.131 1.00 97.19 65 ILE A C 1
ATOM 474 O O . ILE A 1 65 ? -6.325 -1.334 11.794 1.00 97.19 65 ILE A O 1
ATOM 478 N N . ASN A 1 66 ? -8.197 -0.198 11.291 1.00 97.69 66 ASN A N 1
ATOM 479 C CA . ASN A 1 66 ? -7.986 0.925 12.205 1.00 97.69 66 ASN A CA 1
ATOM 480 C C . ASN A 1 66 ? -6.597 1.592 12.050 1.00 97.69 66 ASN A C 1
ATOM 482 O O . ASN A 1 66 ? -5.925 1.899 13.036 1.00 97.69 66 ASN A O 1
ATOM 486 N N . GLN A 1 67 ? -6.156 1.803 10.807 1.00 96.69 67 GLN A N 1
ATOM 487 C CA . GLN A 1 67 ? -4.918 2.518 10.479 1.00 96.69 67 GLN A CA 1
ATOM 488 C C . GLN A 1 67 ? -5.201 3.810 9.709 1.00 96.69 67 GLN A C 1
ATOM 490 O O . GLN A 1 67 ? -6.253 3.975 9.093 1.00 96.69 67 GLN A O 1
ATOM 495 N N . SER A 1 68 ? -4.246 4.744 9.732 1.00 97.94 68 SER A N 1
ATOM 496 C CA . SER A 1 68 ? -4.312 5.931 8.880 1.00 97.94 68 SER A CA 1
ATOM 497 C C . SER A 1 68 ? -3.977 5.582 7.428 1.00 97.94 68 SER A C 1
ATOM 499 O O . SER A 1 68 ? -3.216 4.652 7.152 1.00 97.94 68 SER A O 1
ATOM 501 N N . LEU A 1 69 ? -4.507 6.372 6.488 1.00 97.69 69 LEU A N 1
ATOM 502 C CA . LEU A 1 69 ? -4.164 6.239 5.070 1.00 97.69 69 LEU A CA 1
ATOM 503 C C . LEU A 1 69 ? -2.660 6.437 4.826 1.00 97.69 69 LEU A C 1
ATOM 505 O O . LEU A 1 69 ? -2.072 5.734 4.013 1.00 97.69 69 LEU A O 1
ATOM 509 N N . GLU A 1 70 ? -2.037 7.361 5.557 1.00 97.12 70 GLU A N 1
ATOM 510 C CA . GLU A 1 70 ? -0.596 7.616 5.483 1.00 97.12 70 GLU A CA 1
ATOM 511 C C . GLU A 1 70 ? 0.224 6.383 5.886 1.00 97.12 70 GLU A C 1
ATOM 513 O O . GLU A 1 70 ? 1.107 5.969 5.139 1.00 97.12 70 GLU A O 1
ATOM 518 N N . ALA A 1 71 ? -0.107 5.746 7.015 1.00 96.62 71 ALA A N 1
ATOM 519 C CA . ALA A 1 71 ? 0.586 4.541 7.471 1.00 96.62 71 ALA A CA 1
ATOM 520 C C . ALA A 1 71 ? 0.399 3.373 6.493 1.00 96.62 71 ALA A C 1
ATOM 522 O O . ALA A 1 71 ? 1.354 2.662 6.184 1.00 96.62 71 ALA A O 1
ATOM 523 N N . PHE A 1 72 ? -0.814 3.212 5.956 1.00 97.94 72 PHE A N 1
ATOM 524 C CA . PHE A 1 72 ? -1.100 2.214 4.930 1.00 97.94 72 PHE A CA 1
ATOM 525 C C . PHE A 1 72 ? -0.276 2.447 3.658 1.00 97.94 72 PHE A C 1
ATOM 527 O O . PHE A 1 72 ? 0.314 1.503 3.140 1.00 97.94 72 PHE A O 1
ATOM 534 N N . LEU A 1 73 ? -0.185 3.686 3.165 1.00 97.31 73 LEU A N 1
ATOM 535 C CA . LEU A 1 73 ? 0.597 4.011 1.968 1.00 97.31 73 LEU A CA 1
ATOM 536 C C . LEU A 1 73 ? 2.109 3.924 2.203 1.00 97.31 73 LEU A C 1
ATOM 538 O O . LEU A 1 73 ? 2.837 3.571 1.279 1.00 97.31 73 LEU A O 1
ATOM 542 N N . ALA A 1 74 ? 2.586 4.152 3.429 1.00 96.00 74 ALA A N 1
ATOM 543 C CA . ALA A 1 74 ? 3.995 3.970 3.775 1.00 96.00 74 ALA A CA 1
ATOM 544 C C . ALA A 1 74 ? 4.460 2.516 3.575 1.00 96.00 74 ALA A C 1
ATOM 546 O O . ALA A 1 74 ? 5.547 2.281 3.051 1.00 96.00 74 ALA A O 1
ATOM 547 N N . ILE A 1 75 ? 3.620 1.535 3.924 1.00 96.81 75 ILE A N 1
ATOM 548 C CA . ILE A 1 75 ? 3.889 0.104 3.683 1.00 96.81 75 ILE A CA 1
ATOM 549 C C . ILE A 1 75 ? 3.377 -0.387 2.316 1.00 96.81 75 ILE A C 1
ATOM 551 O O . ILE A 1 75 ? 3.501 -1.567 1.993 1.00 96.81 75 ILE A O 1
ATOM 555 N N . ASN A 1 76 ? 2.827 0.510 1.492 1.00 97.25 76 ASN A N 1
ATOM 556 C CA . ASN A 1 76 ? 2.303 0.228 0.157 1.00 97.25 76 ASN A CA 1
ATOM 557 C C . ASN A 1 76 ? 2.657 1.347 -0.854 1.00 97.25 76 ASN A C 1
ATOM 559 O O . ASN A 1 76 ? 1.765 1.877 -1.523 1.00 97.25 76 ASN A O 1
ATOM 563 N N . PRO A 1 77 ? 3.942 1.707 -1.036 1.00 94.81 77 PRO A N 1
ATOM 564 C CA . PRO A 1 77 ? 4.348 2.900 -1.794 1.00 94.81 77 PRO A CA 1
ATOM 565 C C . PRO A 1 77 ? 4.007 2.843 -3.292 1.00 94.81 77 PRO A C 1
ATOM 567 O O . PRO A 1 77 ? 4.044 3.857 -3.981 1.00 94.81 77 PRO A O 1
ATOM 570 N N . ASN A 1 78 ? 3.669 1.658 -3.805 1.00 91.88 78 ASN A N 1
ATOM 571 C CA . ASN A 1 78 ? 3.299 1.444 -5.204 1.00 91.88 78 ASN A CA 1
ATOM 572 C C . ASN A 1 78 ? 1.781 1.523 -5.452 1.00 91.88 78 ASN A C 1
ATOM 574 O O . ASN A 1 78 ? 1.338 1.337 -6.587 1.00 91.88 78 ASN A O 1
ATOM 578 N N . ILE A 1 79 ? 0.971 1.748 -4.413 1.00 96.12 79 ILE A N 1
ATOM 579 C CA . ILE A 1 79 ? -0.487 1.799 -4.529 1.00 96.12 79 ILE A CA 1
ATOM 580 C C . ILE A 1 79 ? -0.942 3.212 -4.885 1.00 96.12 79 ILE A C 1
ATOM 582 O O . ILE A 1 79 ? -0.583 4.192 -4.239 1.00 96.12 79 ILE A O 1
ATOM 586 N N . ASN A 1 80 ? -1.795 3.298 -5.905 1.00 97.44 80 ASN A N 1
ATOM 587 C CA . ASN A 1 80 ? -2.570 4.490 -6.218 1.00 97.44 80 ASN A CA 1
ATOM 588 C C . ASN A 1 80 ? -4.034 4.236 -5.836 1.00 97.44 80 ASN A C 1
ATOM 590 O O . ASN A 1 80 ? -4.702 3.424 -6.477 1.00 97.44 80 ASN A O 1
ATOM 594 N N . CYS A 1 81 ? -4.527 4.942 -4.818 1.00 97.69 81 CYS A N 1
ATOM 595 C CA . CYS A 1 81 ? -5.876 4.748 -4.286 1.00 97.69 81 CYS A CA 1
ATOM 596 C C . CYS A 1 81 ? -7.002 5.087 -5.270 1.00 97.69 81 CYS A C 1
ATOM 598 O O . CYS A 1 81 ? -8.063 4.476 -5.186 1.00 97.69 81 CYS A O 1
ATOM 600 N N . ASP A 1 82 ? -6.762 5.972 -6.241 1.00 97.31 82 ASP A N 1
ATOM 601 C CA . ASP A 1 82 ? -7.747 6.312 -7.279 1.00 97.31 82 ASP A CA 1
ATOM 602 C C . ASP A 1 82 ? -7.862 5.223 -8.357 1.00 97.31 82 ASP A C 1
ATOM 604 O O . ASP A 1 82 ? -8.756 5.255 -9.202 1.00 97.31 82 ASP A O 1
ATOM 608 N N . LYS A 1 83 ? -6.921 4.272 -8.370 1.00 97.25 83 LYS A N 1
ATOM 609 C CA . LYS A 1 83 ? -6.821 3.194 -9.363 1.00 97.25 83 LYS A CA 1
ATOM 610 C C . LYS A 1 83 ? -6.731 1.813 -8.719 1.00 97.25 83 LYS A C 1
ATOM 612 O O . LYS A 1 83 ? -6.237 0.882 -9.354 1.00 97.25 83 LYS A O 1
ATOM 617 N N . MET A 1 84 ? -7.171 1.680 -7.469 1.00 97.00 84 MET A N 1
ATOM 618 C CA . MET A 1 84 ? -7.189 0.391 -6.788 1.00 97.00 84 MET A CA 1
ATOM 619 C C . MET A 1 84 ? -8.193 -0.546 -7.471 1.00 97.00 84 MET A C 1
ATOM 621 O O . MET A 1 84 ? -9.277 -0.117 -7.868 1.00 97.00 84 MET A O 1
ATOM 625 N N . PHE A 1 85 ? -7.827 -1.814 -7.648 1.00 96.88 85 PHE A N 1
ATOM 626 C CA . PHE A 1 85 ? -8.631 -2.774 -8.407 1.00 96.88 85 PHE A CA 1
ATOM 627 C C . PHE A 1 85 ? -8.773 -4.117 -7.688 1.00 96.88 85 PHE A C 1
ATOM 629 O O . PHE A 1 85 ? -7.940 -4.506 -6.872 1.00 96.88 85 PHE A O 1
ATOM 636 N N . VAL A 1 86 ? -9.837 -4.848 -8.022 1.00 98.06 86 VAL A N 1
ATOM 637 C CA . VAL A 1 86 ? -10.136 -6.167 -7.447 1.00 98.06 86 VAL A CA 1
ATOM 638 C C . VAL A 1 86 ? -9.012 -7.157 -7.757 1.00 98.06 86 VAL A C 1
ATOM 640 O O . VAL A 1 86 ? -8.581 -7.281 -8.902 1.00 98.06 86 VAL A O 1
ATOM 643 N N . GLY A 1 87 ? -8.559 -7.887 -6.740 1.00 97.44 87 GLY A N 1
ATOM 644 C CA . GLY A 1 87 ? -7.448 -8.833 -6.822 1.00 97.44 87 GLY A CA 1
ATOM 645 C C . GLY A 1 87 ? -6.068 -8.198 -6.638 1.00 97.44 87 GLY A C 1
ATOM 646 O O . GLY A 1 87 ? -5.066 -8.910 -6.678 1.00 97.44 87 GLY A O 1
ATOM 647 N N . GLN A 1 88 ? -5.988 -6.884 -6.417 1.00 98.00 88 GLN A N 1
ATOM 648 C CA . GLN A 1 88 ? -4.741 -6.234 -6.033 1.00 98.00 88 GLN A CA 1
ATOM 649 C C . GLN A 1 88 ? -4.341 -6.651 -4.614 1.00 98.00 88 GLN A C 1
ATOM 651 O O . GLN A 1 88 ? -5.139 -6.559 -3.685 1.00 98.00 88 GLN A O 1
ATOM 656 N N . TRP A 1 89 ? -3.098 -7.099 -4.439 1.00 98.00 89 TRP A N 1
ATOM 657 C CA . TRP A 1 89 ? -2.558 -7.421 -3.120 1.00 98.00 89 TRP A CA 1
ATOM 658 C C . TRP A 1 89 ? -2.019 -6.162 -2.446 1.00 98.00 89 TRP A C 1
ATOM 660 O O . TRP A 1 89 ? -1.197 -5.451 -3.026 1.00 98.00 89 TRP A O 1
ATOM 670 N N . VAL A 1 90 ? -2.470 -5.909 -1.220 1.00 98.25 90 VAL A N 1
ATOM 671 C CA . VAL A 1 90 ? -2.020 -4.799 -0.373 1.00 98.25 90 VAL A CA 1
ATOM 672 C C . VAL A 1 90 ? -1.540 -5.329 0.973 1.00 98.25 90 VAL A C 1
ATOM 674 O O . VAL A 1 90 ? -2.054 -6.325 1.482 1.00 98.25 90 VAL A O 1
ATOM 677 N N . CYS A 1 91 ? -0.548 -4.672 1.561 1.00 98.31 91 CYS A N 1
ATOM 678 C CA . CYS A 1 91 ? -0.103 -4.958 2.914 1.00 98.31 91 CYS A CA 1
ATOM 679 C C . CYS A 1 91 ? -1.043 -4.302 3.930 1.00 98.31 91 CYS A C 1
ATOM 681 O O . CYS A 1 91 ? -1.295 -3.102 3.837 1.00 98.31 91 CYS A O 1
ATOM 683 N N . ILE A 1 92 ? -1.546 -5.073 4.893 1.00 98.00 92 ILE A N 1
ATOM 684 C CA .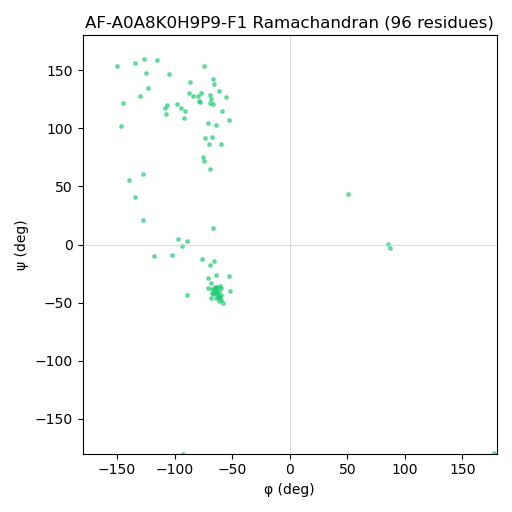 ILE A 1 92 ? -2.456 -4.586 5.948 1.00 98.00 92 ILE A CA 1
ATOM 685 C C . ILE A 1 92 ? -1.882 -4.724 7.361 1.00 98.00 92 ILE A C 1
ATOM 687 O O . ILE A 1 92 ? -2.435 -4.184 8.312 1.00 98.00 92 ILE A O 1
ATOM 691 N N . ASP A 1 93 ? -0.767 -5.435 7.500 1.00 97.94 93 ASP A N 1
ATOM 692 C CA . ASP A 1 93 ? 0.057 -5.448 8.705 1.00 97.94 93 ASP A CA 1
ATOM 693 C C . ASP A 1 93 ? 1.515 -5.576 8.275 1.00 97.94 93 ASP A C 1
ATOM 695 O O . ASP A 1 93 ? 1.888 -6.517 7.570 1.00 97.94 93 ASP A O 1
ATOM 699 N N . GLY A 1 94 ? 2.336 -4.614 8.670 1.00 95.31 94 GLY A N 1
ATOM 700 C CA . GLY A 1 94 ? 3.720 -4.509 8.248 1.00 95.31 94 GLY A CA 1
ATOM 701 C C . GLY A 1 94 ? 4.391 -3.269 8.815 1.00 95.31 94 GLY A C 1
ATOM 702 O O . GLY A 1 94 ? 3.793 -2.498 9.567 1.00 95.31 94 GLY A O 1
ATOM 703 N N . LYS A 1 95 ? 5.659 -3.083 8.464 1.00 95.12 95 LYS A N 1
ATOM 704 C CA . LYS A 1 95 ? 6.442 -1.914 8.864 1.00 95.12 95 LYS A CA 1
ATOM 705 C C . LYS A 1 95 ? 7.498 -1.570 7.827 1.00 95.12 95 LYS A C 1
ATOM 707 O O . LYS A 1 95 ? 8.009 -2.437 7.117 1.00 95.12 95 LYS A O 1
ATOM 712 N N . VAL A 1 96 ? 7.848 -0.294 7.808 1.00 93.00 96 VAL A N 1
ATOM 713 C CA . VAL A 1 96 ? 9.056 0.202 7.161 1.00 93.00 96 VAL A CA 1
ATOM 714 C C . VAL A 1 96 ? 10.255 -0.114 8.060 1.00 93.00 96 VAL A C 1
ATOM 716 O O . VAL A 1 96 ? 10.212 0.122 9.267 1.00 93.00 96 VAL A O 1
ATOM 719 N N . ILE A 1 97 ? 11.297 -0.696 7.475 1.00 90.19 97 ILE A N 1
ATOM 720 C CA . ILE A 1 97 ? 12.605 -0.928 8.080 1.00 90.19 97 ILE A CA 1
ATOM 721 C C . ILE A 1 97 ? 13.568 0.070 7.434 1.00 90.19 97 ILE A C 1
ATOM 723 O O . ILE A 1 97 ? 13.746 0.070 6.212 1.00 90.19 97 ILE A O 1
ATOM 727 N N . ASP A 1 98 ? 14.149 0.922 8.273 1.00 71.88 98 ASP A N 1
ATOM 728 C CA . ASP A 1 98 ? 15.073 1.991 7.886 1.00 71.88 98 ASP A CA 1
ATOM 729 C C . ASP A 1 98 ? 16.550 1.600 7.898 1.00 71.88 98 ASP A C 1
ATOM 731 O O . ASP A 1 98 ? 16.930 0.680 8.661 1.00 71.88 98 ASP A O 1
#